Protein AF-X0YYS7-F1 (afdb_monomer_lite)

pLDDT: mean 82.41, std 19.0, range [42.38, 98.69]

Structure (mmCIF, N/CA/C/O backbone):
data_AF-X0YYS7-F1
#
_entry.id   AF-X0YYS7-F1
#
loop_
_atom_site.group_PDB
_atom_site.id
_atom_site.type_symbol
_atom_site.label_atom_id
_atom_site.label_alt_id
_atom_site.label_comp_id
_atom_site.label_asym_id
_atom_site.label_entity_id
_atom_site.label_seq_id
_atom_site.pdbx_PDB_ins_code
_atom_site.Cartn_x
_atom_site.Cartn_y
_atom_site.Cartn_z
_atom_site.occupancy
_atom_site.B_iso_or_equiv
_atom_site.auth_seq_id
_atom_site.auth_comp_id
_atom_site.auth_asym_id
_atom_site.auth_atom_id
_atom_site.pdbx_PDB_model_num
ATOM 1 N N . ILE A 1 1 ? 3.387 -58.945 31.511 1.00 60.41 1 ILE A N 1
ATOM 2 C CA . ILE A 1 1 ? 2.564 -58.003 30.700 1.00 60.41 1 ILE A CA 1
ATOM 3 C C . ILE A 1 1 ? 1.989 -56.873 31.563 1.00 60.41 1 ILE A C 1
ATOM 5 O O . ILE A 1 1 ? 2.167 -55.715 31.208 1.00 60.41 1 ILE A O 1
ATOM 9 N N . ILE A 1 2 ? 1.398 -57.181 32.724 1.00 65.75 2 ILE A N 1
ATOM 10 C CA . ILE A 1 2 ? 0.822 -56.192 33.662 1.00 65.75 2 ILE A CA 1
ATOM 11 C C . ILE A 1 2 ? 1.868 -55.192 34.200 1.00 65.75 2 ILE A C 1
ATOM 13 O O . ILE A 1 2 ? 1.642 -53.988 34.163 1.00 65.75 2 ILE A O 1
ATOM 17 N N . MET A 1 3 ? 3.063 -55.663 34.577 1.00 61.16 3 MET A N 1
ATOM 18 C CA . MET A 1 3 ? 4.117 -54.809 35.155 1.00 61.16 3 MET A CA 1
ATOM 19 C C . MET A 1 3 ? 4.687 -53.764 34.171 1.00 61.16 3 MET A C 1
ATOM 21 O O . MET A 1 3 ? 4.998 -52.646 34.566 1.00 61.16 3 MET A O 1
ATOM 25 N N . LYS A 1 4 ? 4.754 -54.086 32.866 1.00 50.91 4 LYS A N 1
ATOM 26 C CA . LYS A 1 4 ? 5.186 -53.142 31.814 1.00 50.91 4 LYS A CA 1
ATOM 27 C C . LYS A 1 4 ? 4.143 -52.046 31.549 1.00 50.91 4 LYS A C 1
ATOM 29 O O . LYS A 1 4 ? 4.524 -50.916 31.269 1.00 50.91 4 LYS A O 1
ATOM 34 N N . LYS A 1 5 ? 2.844 -52.358 31.672 1.00 61.97 5 LYS A N 1
ATOM 35 C CA . LYS A 1 5 ? 1.754 -51.373 31.528 1.00 61.97 5 LYS A CA 1
ATOM 36 C C . LYS A 1 5 ? 1.715 -50.382 32.697 1.00 61.97 5 LYS A C 1
ATOM 38 O O . LYS A 1 5 ? 1.475 -49.202 32.473 1.00 61.97 5 LYS A O 1
ATOM 43 N N . LEU A 1 6 ? 2.013 -50.843 33.915 1.00 69.50 6 LEU A N 1
ATOM 44 C CA . LEU A 1 6 ? 2.068 -49.989 35.106 1.00 69.50 6 LEU A CA 1
ATOM 45 C C . LEU A 1 6 ? 3.230 -48.981 35.045 1.00 69.50 6 LEU A C 1
ATOM 47 O O . LEU A 1 6 ? 3.043 -47.810 35.358 1.00 69.50 6 LEU A O 1
ATOM 51 N N . LEU A 1 7 ? 4.402 -49.409 34.561 1.00 65.12 7 LEU A N 1
ATOM 52 C CA . LEU A 1 7 ? 5.560 -48.526 34.381 1.00 65.12 7 LEU A CA 1
ATOM 53 C C . LEU A 1 7 ? 5.300 -47.433 33.327 1.00 65.12 7 LEU A C 1
ATOM 55 O O . LEU A 1 7 ? 5.680 -46.281 33.521 1.00 65.12 7 LEU A O 1
ATOM 59 N N . PHE A 1 8 ? 4.603 -47.777 32.238 1.00 72.62 8 PHE A N 1
ATOM 60 C CA . PHE A 1 8 ? 4.234 -46.825 31.184 1.00 72.62 8 PHE A CA 1
ATOM 61 C C . PHE A 1 8 ? 3.218 -45.781 31.667 1.00 72.62 8 PHE A C 1
ATOM 63 O O . PHE A 1 8 ? 3.308 -44.614 31.293 1.00 72.62 8 PHE A O 1
ATOM 70 N N . LEU A 1 9 ? 2.278 -46.184 32.530 1.00 67.62 9 LEU A N 1
ATOM 71 C CA . LEU A 1 9 ? 1.285 -45.282 33.113 1.00 67.62 9 LEU A CA 1
ATOM 72 C C . LEU A 1 9 ? 1.941 -44.243 34.034 1.00 67.62 9 LEU A C 1
ATOM 74 O O . LEU A 1 9 ? 1.624 -43.060 33.951 1.00 67.62 9 LEU A O 1
ATOM 78 N N . ILE A 1 10 ? 2.900 -44.666 34.861 1.00 67.75 10 ILE A N 1
ATOM 79 C CA . ILE A 1 10 ? 3.645 -43.757 35.743 1.00 67.75 10 ILE A CA 1
ATOM 80 C C . ILE A 1 10 ? 4.510 -42.798 34.910 1.00 67.75 10 ILE A C 1
ATOM 82 O O . ILE A 1 10 ? 4.521 -41.599 35.179 1.00 67.75 10 ILE A O 1
ATOM 86 N N . PHE A 1 11 ? 5.163 -43.286 33.849 1.00 66.75 11 PHE A N 1
ATOM 87 C CA . PHE A 1 11 ? 5.941 -42.441 32.937 1.00 66.75 11 PHE A CA 1
ATOM 88 C C . PHE A 1 11 ? 5.069 -41.391 32.224 1.00 66.75 11 PHE A C 1
ATOM 90 O O . PHE A 1 11 ? 5.449 -40.224 32.159 1.00 66.75 11 PHE A O 1
ATOM 97 N N . ALA A 1 12 ? 3.869 -41.764 31.766 1.00 64.00 12 ALA A N 1
ATOM 98 C CA . ALA A 1 12 ? 2.924 -40.836 31.141 1.00 64.00 12 ALA A CA 1
ATOM 99 C C . ALA A 1 12 ? 2.443 -39.736 32.105 1.00 64.00 12 ALA A C 1
ATOM 101 O O . ALA A 1 12 ? 2.288 -38.587 31.696 1.00 64.00 12 ALA A O 1
ATOM 102 N N . ILE A 1 13 ? 2.260 -40.057 33.390 1.00 66.62 13 ILE A N 1
ATOM 103 C CA . ILE A 1 13 ? 1.869 -39.081 34.419 1.00 66.62 13 ILE A CA 1
ATOM 104 C C . ILE A 1 13 ? 3.028 -38.123 34.737 1.00 66.62 13 ILE A C 1
ATOM 106 O O . ILE A 1 13 ? 2.807 -36.919 34.852 1.00 66.62 13 ILE A O 1
ATOM 110 N N . VAL A 1 14 ? 4.266 -38.622 34.821 1.00 63.47 14 VAL A N 1
ATOM 111 C CA . VAL A 1 14 ? 5.453 -37.792 35.104 1.00 63.47 14 VAL A CA 1
ATOM 112 C C . VAL A 1 14 ? 5.771 -36.852 33.933 1.00 63.47 14 VAL A C 1
ATOM 114 O O . VAL A 1 14 ? 6.024 -35.666 34.152 1.00 63.47 14 VAL A O 1
ATOM 117 N N . VAL A 1 15 ? 5.677 -37.337 32.689 1.00 63.78 15 VAL A N 1
ATOM 118 C CA . VAL A 1 15 ? 5.837 -36.505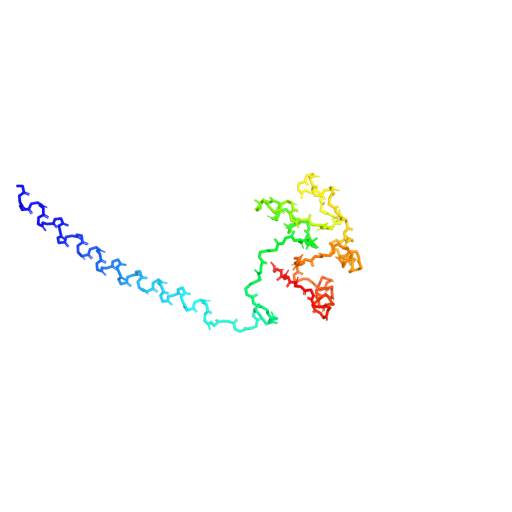 31.480 1.00 63.78 15 VAL A CA 1
ATOM 119 C C . VAL A 1 15 ? 4.663 -35.531 31.319 1.00 63.78 15 VAL A C 1
ATOM 121 O O . VAL A 1 15 ? 4.871 -34.375 30.956 1.00 63.78 15 VAL A O 1
ATOM 124 N N . GLY A 1 16 ? 3.442 -35.953 31.661 1.00 63.59 16 GLY A N 1
ATOM 125 C CA . GLY A 1 16 ? 2.250 -35.105 31.637 1.00 63.59 16 GLY A CA 1
ATOM 126 C C . GLY A 1 16 ? 2.294 -33.965 32.657 1.00 63.59 16 GLY A C 1
ATOM 127 O O . GLY A 1 16 ? 1.965 -32.835 32.314 1.00 63.59 16 GLY A O 1
ATOM 128 N N . ALA A 1 17 ? 2.755 -34.218 33.885 1.00 61.31 17 ALA A N 1
ATOM 129 C CA . ALA A 1 17 ? 2.835 -33.204 34.938 1.00 61.31 17 ALA A CA 1
ATOM 130 C C . ALA A 1 17 ? 3.950 -32.173 34.682 1.00 61.31 17 ALA A C 1
ATOM 132 O O . ALA A 1 17 ? 3.719 -30.970 34.816 1.00 61.31 17 ALA A O 1
ATOM 133 N N . ALA A 1 18 ? 5.135 -32.617 34.244 1.00 57.91 18 ALA A N 1
ATOM 134 C CA . ALA A 1 18 ? 6.219 -31.713 33.850 1.00 57.91 18 ALA A CA 1
ATOM 135 C C . ALA A 1 18 ? 5.862 -30.921 32.578 1.00 57.91 18 ALA A C 1
ATOM 137 O O . ALA A 1 18 ? 6.090 -29.711 32.512 1.00 57.91 18 ALA A O 1
ATOM 138 N N . GLY A 1 19 ? 5.223 -31.581 31.606 1.00 59.72 19 GLY A N 1
ATOM 139 C CA . GLY A 1 19 ? 4.696 -30.951 30.398 1.00 59.72 19 GLY A CA 1
ATOM 140 C C . GLY A 1 19 ? 3.611 -29.918 30.698 1.00 59.72 19 GLY A C 1
ATOM 141 O O . GLY A 1 19 ? 3.619 -28.851 30.098 1.00 59.72 19 GLY A O 1
ATOM 142 N N . PHE A 1 20 ? 2.734 -30.171 31.674 1.00 65.56 20 PHE A N 1
ATOM 143 C CA . PHE A 1 20 ? 1.677 -29.240 32.076 1.00 65.56 20 PHE A CA 1
ATOM 144 C C . PHE A 1 20 ? 2.220 -27.994 32.787 1.00 65.56 20 PHE A C 1
ATOM 146 O O . PHE A 1 20 ? 1.718 -26.899 32.553 1.00 65.56 20 PHE A O 1
ATOM 153 N N . ILE A 1 21 ? 3.267 -28.124 33.610 1.00 65.31 21 ILE A N 1
ATOM 154 C CA . ILE A 1 21 ? 3.917 -26.974 34.265 1.00 65.31 21 ILE A CA 1
ATOM 155 C C . ILE A 1 21 ? 4.663 -26.110 33.240 1.00 65.31 21 ILE A C 1
ATOM 157 O O . ILE A 1 21 ? 4.581 -24.882 33.285 1.00 65.31 21 ILE A O 1
ATOM 161 N N . VAL A 1 22 ? 5.359 -26.729 32.284 1.00 67.25 22 VAL A N 1
ATOM 162 C CA . VAL A 1 22 ? 6.008 -25.999 31.184 1.00 67.25 22 VAL A CA 1
ATOM 163 C C . VAL A 1 22 ? 4.953 -25.346 30.287 1.00 67.25 22 VAL A C 1
ATOM 165 O O . VAL A 1 22 ? 5.062 -24.161 29.984 1.00 67.25 22 VAL A O 1
ATOM 168 N N . PHE A 1 23 ? 3.886 -26.065 29.938 1.00 66.00 23 PHE A N 1
ATOM 169 C CA . PHE A 1 23 ? 2.774 -25.553 29.136 1.00 66.00 23 PHE A CA 1
ATOM 170 C C . PHE A 1 23 ? 2.021 -24.410 29.830 1.00 66.00 23 PHE A C 1
ATOM 172 O O . PHE A 1 23 ? 1.686 -23.419 29.182 1.00 66.00 23 PHE A O 1
ATOM 179 N N . SER A 1 24 ? 1.807 -24.484 31.149 1.00 59.56 24 SER A N 1
ATOM 180 C CA . SER A 1 24 ? 1.180 -23.395 31.909 1.00 59.56 24 SER A CA 1
ATOM 181 C C . SER A 1 24 ? 2.076 -22.158 31.955 1.00 59.56 24 SER A C 1
ATOM 183 O O . SER A 1 24 ? 1.581 -21.037 31.834 1.00 59.56 24 SER A O 1
ATOM 185 N N . ARG A 1 25 ? 3.401 -22.344 32.024 1.00 62.09 25 ARG A N 1
ATOM 186 C CA . ARG A 1 25 ? 4.371 -21.246 31.958 1.00 62.09 25 ARG A CA 1
ATOM 187 C C . ARG A 1 25 ? 4.442 -20.631 30.562 1.00 62.09 25 ARG A C 1
ATOM 189 O O . ARG A 1 25 ? 4.470 -19.411 30.464 1.00 62.09 25 ARG A O 1
ATOM 196 N N . TYR A 1 26 ? 4.353 -21.435 29.502 1.00 55.47 26 TYR A N 1
ATOM 197 C CA . TYR A 1 26 ? 4.202 -20.947 28.126 1.00 55.47 26 TYR A CA 1
ATOM 198 C C . TYR A 1 26 ? 2.901 -20.161 27.930 1.00 55.47 26 TYR A C 1
ATOM 200 O O . TYR A 1 26 ? 2.935 -19.074 27.366 1.00 55.47 26 TYR A O 1
ATOM 208 N N . LYS A 1 27 ? 1.766 -20.648 28.445 1.00 63.31 27 LYS A N 1
ATOM 209 C CA . LYS A 1 27 ? 0.478 -19.940 28.358 1.00 63.31 27 LYS A CA 1
ATOM 210 C C . LYS A 1 27 ? 0.496 -18.612 29.120 1.00 63.31 27 LYS A C 1
ATOM 212 O O . LYS A 1 27 ? -0.032 -17.620 28.632 1.00 63.31 27 LYS A O 1
ATOM 217 N N . ASN A 1 28 ? 1.153 -18.574 30.278 1.00 59.78 28 ASN A N 1
ATOM 218 C CA . ASN A 1 28 ? 1.349 -17.340 31.035 1.00 59.78 28 ASN A CA 1
ATOM 219 C C . ASN A 1 28 ? 2.321 -16.375 30.337 1.00 59.78 28 ASN A C 1
ATOM 221 O O . ASN A 1 28 ? 2.108 -15.169 30.408 1.00 59.78 28 ASN A O 1
ATOM 225 N N . LEU A 1 29 ? 3.339 -16.876 29.623 1.00 57.06 29 LEU A N 1
ATOM 226 C CA . LEU A 1 29 ? 4.192 -16.044 28.767 1.00 57.06 29 LEU A CA 1
ATOM 227 C C . LEU A 1 29 ? 3.417 -15.472 27.572 1.00 57.06 29 LEU A C 1
ATOM 229 O O . LEU A 1 29 ? 3.557 -14.290 27.296 1.00 57.06 29 LEU A O 1
ATOM 233 N N . LEU A 1 30 ? 2.569 -16.261 26.906 1.00 57.62 30 LEU A N 1
ATOM 234 C CA . LEU A 1 30 ? 1.728 -15.774 25.803 1.00 57.62 30 LEU A CA 1
ATOM 235 C C . LEU A 1 30 ? 0.743 -14.696 26.281 1.00 57.62 30 LEU A C 1
ATOM 237 O O . LEU A 1 30 ? 0.681 -13.626 25.691 1.00 57.62 30 LEU A O 1
ATOM 241 N N . ASN A 1 31 ? 0.087 -14.908 27.425 1.00 52.22 31 ASN A N 1
ATOM 242 C CA . ASN A 1 31 ? -0.798 -13.901 28.019 1.00 52.22 31 ASN A CA 1
ATOM 243 C C . ASN A 1 31 ? -0.046 -12.644 28.512 1.00 52.22 31 ASN A C 1
ATOM 245 O O . ASN A 1 31 ? -0.640 -11.575 28.618 1.00 52.22 31 ASN A O 1
ATOM 249 N N . SER A 1 32 ? 1.249 -12.756 28.830 1.00 47.94 32 SER A N 1
ATOM 250 C CA . SER A 1 32 ? 2.097 -11.624 29.233 1.00 47.94 32 SER A CA 1
ATOM 251 C C . SER A 1 32 ? 2.641 -10.830 28.040 1.00 47.94 32 SER A C 1
ATOM 253 O O . SER A 1 32 ? 3.019 -9.674 28.222 1.00 47.94 32 SER A O 1
ATOM 255 N N . LEU A 1 33 ? 2.680 -11.417 26.840 1.00 50.94 33 LEU A N 1
ATOM 256 C CA . LEU A 1 33 ? 3.058 -10.732 25.597 1.00 50.94 33 LEU A CA 1
ATOM 257 C C . LEU A 1 33 ? 1.888 -9.946 24.978 1.00 50.94 33 LEU A C 1
ATOM 259 O O . LEU A 1 33 ? 2.131 -9.019 24.211 1.00 50.94 33 LEU A O 1
ATOM 263 N N . ASP A 1 34 ? 0.651 -10.235 25.390 1.00 55.22 34 ASP A N 1
ATOM 264 C CA . ASP A 1 34 ? -0.548 -9.448 25.060 1.00 55.22 34 ASP A CA 1
ATOM 265 C C . ASP A 1 34 ? -0.768 -8.252 26.018 1.00 55.22 34 ASP A C 1
ATOM 267 O O . ASP A 1 34 ? -1.651 -7.423 25.797 1.00 55.22 34 ASP A O 1
ATOM 271 N N . GLY A 1 35 ? 0.015 -8.156 27.103 1.00 48.50 35 GLY A N 1
ATOM 272 C CA . GLY A 1 35 ? -0.320 -7.324 28.266 1.00 48.50 35 GLY A CA 1
ATOM 273 C C . GLY A 1 35 ? 0.426 -5.999 28.439 1.00 48.50 35 GLY A C 1
ATOM 274 O O . GLY A 1 35 ? -0.093 -5.127 29.129 1.00 48.50 35 GLY A O 1
ATOM 275 N N . THR A 1 36 ? 1.608 -5.792 27.852 1.00 51.00 36 THR A N 1
ATOM 276 C CA . THR A 1 36 ? 2.383 -4.556 28.079 1.00 51.00 36 THR A CA 1
ATOM 277 C C . THR A 1 36 ? 3.396 -4.298 26.971 1.00 51.00 36 THR A C 1
ATOM 279 O O . THR A 1 36 ? 4.518 -4.791 27.026 1.00 51.00 36 THR A O 1
ATOM 282 N N . ASN A 1 37 ? 2.993 -3.484 25.997 1.00 42.38 37 ASN A N 1
ATOM 283 C CA . ASN A 1 37 ? 3.808 -2.425 25.401 1.00 42.38 37 ASN A CA 1
ATOM 284 C C . ASN A 1 37 ? 2.837 -1.374 24.846 1.00 42.38 37 ASN A C 1
ATOM 286 O O . ASN A 1 37 ? 2.361 -1.461 23.712 1.00 42.38 37 ASN A O 1
ATOM 290 N N . GLY A 1 38 ? 2.493 -0.418 25.714 1.00 45.53 38 GLY A N 1
ATOM 291 C CA . GLY A 1 38 ? 1.833 0.823 25.324 1.00 45.53 38 GLY A CA 1
ATOM 292 C C . GLY A 1 38 ? 2.630 1.519 24.218 1.00 45.53 38 GLY A C 1
ATOM 293 O O . GLY A 1 38 ? 3.850 1.400 24.164 1.00 45.53 38 GLY A O 1
ATOM 294 N N . ASP A 1 39 ? 1.903 2.192 23.330 1.00 44.19 39 ASP A N 1
ATOM 295 C CA . ASP A 1 39 ? 2.356 2.973 22.164 1.00 44.19 39 ASP A CA 1
ATOM 296 C C . ASP A 1 39 ? 2.497 2.243 20.814 1.00 44.19 39 ASP A C 1
ATOM 298 O O . ASP A 1 39 ? 2.657 2.908 19.794 1.00 44.19 39 ASP A O 1
ATOM 302 N N . PHE A 1 40 ? 2.300 0.920 20.732 1.00 51.31 40 PHE A N 1
ATOM 303 C CA . PHE A 1 40 ? 2.318 0.206 19.434 1.00 51.31 40 PHE A CA 1
ATOM 304 C C . PHE A 1 40 ? 0.947 0.051 18.742 1.00 51.31 40 PHE A C 1
ATOM 306 O O . PHE A 1 40 ? 0.897 -0.148 17.531 1.00 51.31 40 PHE A O 1
ATOM 313 N N . PHE A 1 41 ? -0.166 0.187 19.475 1.00 49.47 41 PHE A N 1
ATOM 314 C CA . PHE A 1 41 ? -1.540 0.035 18.952 1.00 49.47 41 PHE A CA 1
ATOM 315 C C . PHE A 1 41 ? -2.445 1.252 19.198 1.00 49.47 41 PHE A C 1
ATOM 317 O O . PHE A 1 41 ? -3.668 1.153 19.097 1.00 49.47 41 PHE A O 1
ATOM 324 N N . ALA A 1 42 ? -1.882 2.420 19.512 1.00 42.50 42 ALA A N 1
ATOM 325 C CA . ALA A 1 42 ? -2.673 3.620 19.774 1.00 42.50 42 ALA A CA 1
ATOM 326 C C . ALA A 1 42 ? -3.182 4.288 18.476 1.00 42.50 42 ALA A C 1
ATOM 328 O O . ALA A 1 42 ? -2.796 5.398 18.126 1.00 42.50 42 ALA A O 1
ATOM 329 N N . SER A 1 43 ? -4.098 3.613 17.782 1.00 44.19 43 SER A N 1
ATOM 330 C CA . SER A 1 43 ? -5.232 4.252 17.113 1.00 44.19 43 SER A CA 1
ATOM 331 C C . SER A 1 43 ? -6.418 3.292 17.208 1.00 44.19 43 SER A C 1
ATOM 333 O O . SER A 1 43 ? -6.434 2.205 16.631 1.00 44.19 43 SER A O 1
ATOM 335 N N . SER A 1 44 ? -7.367 3.662 18.059 1.00 55.81 44 SER A N 1
ATOM 336 C CA . SER A 1 44 ? -8.488 2.862 18.534 1.00 55.81 44 SER A CA 1
ATOM 337 C C . SER A 1 44 ? -9.469 2.472 17.423 1.00 55.81 44 SER A C 1
ATOM 339 O O . SER A 1 44 ? -10.244 3.289 16.930 1.00 55.81 44 SER A O 1
ATOM 341 N N . LYS A 1 45 ? -9.530 1.180 17.090 1.00 42.44 45 LYS A N 1
ATOM 342 C CA . LYS A 1 45 ? -10.723 0.558 16.496 1.00 42.44 45 LYS A CA 1
ATOM 343 C C . LYS A 1 45 ? -10.674 -0.953 16.739 1.00 42.44 45 LYS A C 1
ATOM 345 O O . LYS A 1 45 ? -9.584 -1.508 16.785 1.00 42.44 45 LYS A O 1
ATOM 350 N N . ALA A 1 46 ? -11.842 -1.570 16.949 1.00 45.38 46 ALA A N 1
ATOM 351 C CA . ALA A 1 46 ? -12.084 -3.014 17.134 1.00 45.38 46 ALA A CA 1
ATOM 352 C C . ALA A 1 46 ? -11.152 -3.914 16.289 1.00 45.38 46 ALA A C 1
ATOM 354 O O . ALA A 1 46 ? -10.718 -3.432 15.241 1.00 45.38 46 ALA A O 1
ATOM 355 N N . PRO A 1 47 ? -10.875 -5.188 16.683 1.00 48.78 47 PRO A N 1
ATOM 356 C CA . PRO A 1 47 ? -10.004 -6.086 15.916 1.00 48.78 47 PRO A CA 1
ATOM 357 C C . PRO A 1 47 ? -10.415 -5.991 14.451 1.00 48.78 47 PRO A C 1
ATOM 359 O O . PRO A 1 47 ? -11.573 -6.272 14.134 1.00 48.78 47 PRO A O 1
ATOM 362 N N . PRO A 1 48 ? -9.556 -5.425 13.592 1.00 57.66 48 PRO A N 1
ATOM 363 C CA . PRO A 1 48 ? -10.041 -4.930 12.329 1.00 57.66 48 PRO A CA 1
ATOM 364 C C . PRO A 1 48 ? -10.487 -6.138 11.527 1.00 57.66 48 PRO A C 1
ATOM 366 O O . PRO A 1 48 ? -9.770 -7.139 11.472 1.00 57.66 48 PRO A O 1
ATOM 369 N N . ASN A 1 49 ? -11.667 -6.030 10.914 1.00 75.12 49 ASN A N 1
ATOM 370 C CA . ASN A 1 49 ? -12.052 -6.937 9.846 1.00 75.12 49 ASN A CA 1
ATOM 371 C C . ASN A 1 49 ? -10.836 -7.122 8.935 1.00 75.12 49 ASN A C 1
ATOM 373 O O . ASN A 1 49 ? -10.110 -6.158 8.657 1.00 75.12 49 ASN A O 1
ATOM 377 N N . GLU A 1 50 ? -10.580 -8.369 8.555 1.00 88.06 50 GLU A N 1
ATOM 378 C CA . GLU A 1 50 ? -9.458 -8.722 7.699 1.00 88.06 50 GLU A CA 1
ATOM 379 C C . GLU A 1 50 ? -9.389 -7.734 6.517 1.00 88.06 50 GLU A C 1
ATOM 381 O O . GLU A 1 50 ? -10.422 -7.537 5.868 1.00 88.06 50 GLU A O 1
ATOM 386 N N . PRO A 1 51 ? -8.235 -7.090 6.245 1.00 93.06 51 PRO A N 1
ATOM 387 C CA . PRO A 1 51 ? -8.128 -6.128 5.154 1.00 93.06 51 PRO A CA 1
ATOM 388 C C . PRO A 1 51 ? -8.570 -6.763 3.837 1.00 93.06 51 PRO A C 1
ATOM 390 O O . PRO A 1 51 ? -8.175 -7.892 3.525 1.00 93.06 51 PRO A O 1
ATOM 393 N N . GLN A 1 52 ? -9.387 -6.048 3.077 1.00 96.12 52 GLN A N 1
ATOM 394 C CA . GLN A 1 52 ? -9.873 -6.466 1.763 1.00 96.12 52 GLN A CA 1
ATOM 395 C C . GLN A 1 52 ? -9.315 -5.575 0.653 1.00 96.12 52 GLN A C 1
ATOM 397 O O . GLN A 1 52 ? -9.376 -5.951 -0.518 1.00 96.12 52 GLN A O 1
ATOM 402 N N . ARG A 1 53 ? -8.770 -4.399 0.995 1.00 97.69 53 ARG A N 1
ATOM 403 C CA . ARG A 1 53 ? -8.311 -3.412 0.021 1.00 97.69 53 ARG A CA 1
ATOM 404 C C . ARG A 1 53 ? -7.062 -2.674 0.502 1.00 97.69 53 ARG A C 1
ATOM 406 O O . ARG A 1 53 ? -7.121 -1.609 1.110 1.00 97.69 53 ARG A O 1
ATOM 413 N N . ILE A 1 54 ? -5.915 -3.251 0.175 1.00 98.44 54 ILE A N 1
ATOM 414 C CA . ILE A 1 54 ? -4.595 -2.853 0.651 1.00 98.44 54 ILE A CA 1
ATOM 415 C C . ILE A 1 54 ? -3.897 -1.967 -0.382 1.00 98.44 54 ILE A C 1
ATOM 417 O O . ILE A 1 54 ? -3.848 -2.297 -1.569 1.00 98.44 54 ILE A O 1
ATOM 421 N N . VAL A 1 55 ? -3.300 -0.867 0.069 1.00 98.56 55 VAL A N 1
ATOM 422 C CA . VAL A 1 55 ? -2.329 -0.092 -0.716 1.00 98.56 55 VAL A CA 1
ATOM 423 C C . VAL A 1 55 ? -0.936 -0.260 -0.112 1.00 98.56 55 VAL A C 1
ATOM 425 O O . VAL A 1 55 ? -0.750 -0.042 1.084 1.00 98.56 55 VAL A O 1
ATOM 428 N N . SER A 1 56 ? 0.037 -0.642 -0.940 1.00 98.25 56 SER A N 1
ATOM 429 C CA . SER A 1 56 ? 1.447 -0.790 -0.560 1.00 98.25 56 SER A CA 1
ATOM 430 C C . SER A 1 56 ? 2.263 0.410 -1.032 1.00 98.25 56 SER A C 1
ATOM 432 O O . SER A 1 56 ? 2.264 0.727 -2.224 1.00 98.25 56 SER A O 1
ATOM 434 N N . LEU A 1 57 ? 2.979 1.064 -0.116 1.00 97.94 57 LEU A N 1
ATOM 435 C CA . LEU A 1 57 ? 3.834 2.213 -0.435 1.00 97.94 57 LEU A CA 1
ATOM 436 C C . LEU A 1 57 ? 5.318 1.851 -0.612 1.00 97.94 57 LEU A C 1
ATOM 438 O O . LEU A 1 57 ? 6.153 2.750 -0.666 1.00 97.94 57 LEU A O 1
ATOM 442 N N . ALA A 1 58 ? 5.682 0.569 -0.724 1.00 97.44 58 ALA A N 1
ATOM 443 C CA . ALA A 1 58 ? 7.068 0.184 -1.000 1.00 97.44 58 ALA A CA 1
ATOM 444 C C . ALA A 1 58 ? 7.197 -1.120 -1.809 1.00 97.44 58 ALA A C 1
ATOM 446 O O . ALA A 1 58 ? 6.381 -2.021 -1.613 1.00 97.44 58 ALA A O 1
ATOM 447 N N . PRO A 1 59 ? 8.229 -1.260 -2.670 1.00 97.62 59 PRO A N 1
ATOM 448 C CA . PRO A 1 59 ? 8.445 -2.476 -3.464 1.00 97.62 59 PRO A CA 1
ATOM 449 C C . PRO A 1 59 ? 8.559 -3.747 -2.617 1.00 97.62 59 PRO A C 1
ATOM 451 O O . PRO A 1 59 ? 7.802 -4.689 -2.823 1.00 97.62 59 PRO A O 1
ATOM 454 N N . ASN A 1 60 ? 9.401 -3.736 -1.580 1.00 97.31 60 ASN A N 1
ATOM 455 C CA . ASN A 1 60 ? 9.573 -4.881 -0.681 1.00 97.31 60 ASN A CA 1
ATOM 456 C C . ASN A 1 60 ? 8.267 -5.283 0.032 1.00 97.31 60 ASN A C 1
ATOM 458 O O . ASN A 1 60 ? 7.983 -6.466 0.194 1.00 97.31 60 ASN A O 1
ATOM 462 N N . LEU A 1 61 ? 7.447 -4.310 0.439 1.00 97.88 61 LEU A N 1
ATOM 463 C CA . LEU A 1 61 ? 6.139 -4.567 1.041 1.00 97.88 61 LEU A CA 1
ATOM 464 C C . LEU A 1 61 ? 5.169 -5.173 0.031 1.00 97.88 61 LEU A C 1
ATOM 466 O O . LEU A 1 61 ? 4.429 -6.092 0.374 1.00 97.88 61 LEU A O 1
ATOM 470 N N . THR A 1 62 ? 5.197 -4.690 -1.211 1.00 98.38 62 THR A N 1
ATOM 471 C CA . THR A 1 62 ? 4.414 -5.267 -2.304 1.00 98.38 62 THR A CA 1
ATOM 472 C C . THR A 1 62 ? 4.779 -6.738 -2.482 1.00 98.38 62 THR A C 1
ATOM 474 O O . THR A 1 62 ? 3.891 -7.585 -2.431 1.00 98.38 62 THR A O 1
ATOM 477 N N . GLU A 1 63 ? 6.066 -7.062 -2.591 1.00 98.38 63 GLU A N 1
ATOM 478 C CA . GLU A 1 63 ? 6.539 -8.445 -2.726 1.00 98.38 63 GLU A CA 1
ATOM 479 C C . GLU A 1 63 ? 6.098 -9.341 -1.565 1.00 98.38 63 GLU A C 1
ATOM 481 O O . GLU A 1 63 ? 5.626 -10.453 -1.796 1.00 98.38 63 GLU A O 1
ATOM 486 N N . ILE A 1 64 ? 6.182 -8.849 -0.325 1.00 98.19 64 ILE A N 1
ATOM 487 C CA . ILE A 1 64 ? 5.711 -9.580 0.859 1.00 98.19 64 ILE A CA 1
ATOM 488 C C . ILE A 1 64 ? 4.205 -9.851 0.771 1.00 98.19 64 ILE A C 1
ATOM 490 O O . ILE A 1 64 ? 3.774 -10.973 1.024 1.00 98.19 64 ILE A O 1
ATOM 494 N N . LEU A 1 65 ? 3.390 -8.863 0.391 1.00 98.00 65 LEU A N 1
ATOM 495 C CA . LEU A 1 65 ? 1.938 -9.046 0.259 1.00 98.00 65 LEU A CA 1
ATOM 496 C C . LEU A 1 65 ? 1.588 -10.085 -0.815 1.00 98.00 65 LEU A C 1
ATOM 498 O O . LEU A 1 65 ? 0.702 -10.911 -0.599 1.00 98.00 65 LEU A O 1
ATOM 502 N N . PHE A 1 66 ? 2.308 -10.077 -1.937 1.00 98.25 66 PHE A N 1
ATOM 503 C CA . PHE A 1 66 ? 2.196 -11.106 -2.971 1.00 98.25 66 PHE A CA 1
ATOM 504 C C . PHE A 1 66 ? 2.620 -12.488 -2.448 1.00 98.25 66 PHE A C 1
ATOM 506 O O . PHE A 1 66 ? 1.905 -13.467 -2.635 1.00 98.25 66 PHE A O 1
ATOM 513 N N . ALA A 1 67 ? 3.739 -12.581 -1.726 1.00 97.88 67 ALA A N 1
ATOM 514 C CA . ALA A 1 67 ? 4.211 -13.839 -1.142 1.00 97.88 67 ALA A CA 1
ATOM 515 C C . ALA A 1 67 ? 3.237 -14.424 -0.101 1.00 97.88 67 ALA A C 1
ATOM 517 O O . ALA A 1 67 ? 3.193 -15.638 0.093 1.00 97.88 67 ALA A O 1
ATOM 518 N N . LEU A 1 68 ? 2.438 -13.573 0.548 1.00 97.19 68 LEU A N 1
ATOM 519 C CA . LEU A 1 68 ? 1.375 -13.971 1.473 1.00 97.19 68 LEU A CA 1
ATOM 520 C C . LEU A 1 68 ? 0.070 -14.395 0.773 1.00 97.19 68 LEU A C 1
ATOM 522 O O . LEU A 1 68 ? -0.887 -14.747 1.460 1.00 97.19 68 LEU A O 1
ATOM 526 N N . GLY A 1 69 ? 0.005 -14.360 -0.563 1.00 97.12 69 GLY A N 1
ATOM 527 C CA . GLY A 1 69 ? -1.199 -14.706 -1.324 1.00 97.12 69 GLY A CA 1
ATOM 528 C C . GLY A 1 69 ? -2.314 -13.662 -1.211 1.00 97.12 69 GLY A C 1
ATOM 529 O O . GLY A 1 69 ? -3.495 -13.998 -1.301 1.00 97.12 69 GLY A O 1
ATOM 530 N N . LEU A 1 70 ? -1.964 -12.399 -0.945 1.00 97.69 70 LEU A N 1
ATOM 531 C CA . LEU A 1 70 ? -2.921 -11.294 -0.799 1.00 97.69 70 LEU A CA 1
ATOM 532 C C . LEU A 1 70 ? -3.123 -10.520 -2.107 1.00 97.69 70 LEU A C 1
ATOM 534 O O . LEU A 1 70 ? -3.630 -9.397 -2.087 1.00 97.69 70 LEU A O 1
ATOM 538 N N . ASP A 1 71 ? -2.740 -11.103 -3.240 1.00 97.19 71 ASP A N 1
ATOM 539 C CA . ASP A 1 71 ? -2.744 -10.507 -4.575 1.00 97.19 71 ASP A CA 1
ATOM 540 C C . ASP A 1 71 ? -4.051 -9.767 -4.872 1.00 97.19 71 ASP A C 1
ATOM 542 O O . ASP A 1 71 ? -4.037 -8.598 -5.262 1.00 97.19 71 ASP A O 1
ATOM 546 N N . ASP A 1 72 ? -5.186 -10.426 -4.646 1.00 97.62 72 ASP A N 1
ATOM 547 C CA . ASP A 1 72 ? -6.526 -9.916 -4.956 1.00 97.62 72 ASP A CA 1
ATOM 548 C C . ASP A 1 72 ? -6.944 -8.744 -4.065 1.00 97.62 72 ASP A C 1
ATOM 550 O O . ASP A 1 72 ? -7.781 -7.925 -4.448 1.00 97.62 72 ASP A O 1
ATOM 554 N N . LYS A 1 73 ? -6.311 -8.616 -2.898 1.00 98.06 73 LYS A N 1
ATOM 555 C CA . LYS A 1 73 ? -6.564 -7.545 -1.932 1.00 98.06 73 LYS A CA 1
ATOM 556 C C . LYS A 1 73 ? -5.708 -6.316 -2.205 1.00 98.06 73 LYS A C 1
ATOM 558 O O . LYS A 1 73 ? -6.028 -5.239 -1.713 1.00 98.06 73 LYS A O 1
ATOM 563 N N . ILE A 1 74 ? -4.643 -6.427 -3.001 1.00 98.44 74 ILE A N 1
ATOM 564 C CA . ILE A 1 74 ? -3.798 -5.284 -3.367 1.00 98.44 74 ILE A CA 1
ATOM 565 C C . ILE A 1 74 ? -4.535 -4.416 -4.395 1.00 98.44 74 ILE A C 1
ATOM 567 O O . ILE A 1 74 ? -4.730 -4.816 -5.549 1.00 98.44 74 ILE A O 1
ATOM 571 N N . ALA A 1 75 ? -4.907 -3.207 -3.980 1.00 98.25 75 ALA A N 1
ATOM 572 C CA . ALA A 1 75 ? -5.586 -2.201 -4.795 1.00 98.25 75 ALA A CA 1
ATOM 573 C C . ALA A 1 75 ? -4.631 -1.185 -5.429 1.00 98.25 75 ALA A C 1
ATOM 575 O O . ALA A 1 75 ? -4.951 -0.626 -6.483 1.00 98.25 75 ALA A O 1
ATOM 576 N N . GLY A 1 76 ? -3.470 -0.958 -4.813 1.00 98.38 76 GLY A N 1
ATOM 577 C CA . GLY A 1 76 ? -2.467 -0.033 -5.324 1.00 98.38 76 GLY A CA 1
ATOM 578 C C . GLY A 1 76 ? -1.064 -0.319 -4.804 1.00 98.38 76 GLY A C 1
ATOM 579 O O . GLY A 1 76 ? -0.891 -0.853 -3.708 1.00 98.38 76 GLY A O 1
ATOM 580 N N . VAL A 1 77 ? -0.075 0.026 -5.620 1.00 98.69 77 VAL A N 1
ATOM 581 C CA . VAL A 1 77 ? 1.359 -0.162 -5.362 1.00 98.69 77 VAL A CA 1
ATOM 582 C C . VAL A 1 77 ? 2.134 1.055 -5.864 1.00 98.69 77 VAL A C 1
ATOM 584 O O . VAL A 1 77 ? 1.628 1.824 -6.686 1.00 98.69 77 VAL A O 1
ATOM 587 N N . THR A 1 78 ? 3.376 1.234 -5.429 1.00 98.19 78 THR A N 1
ATOM 588 C CA . THR A 1 78 ? 4.227 2.294 -5.989 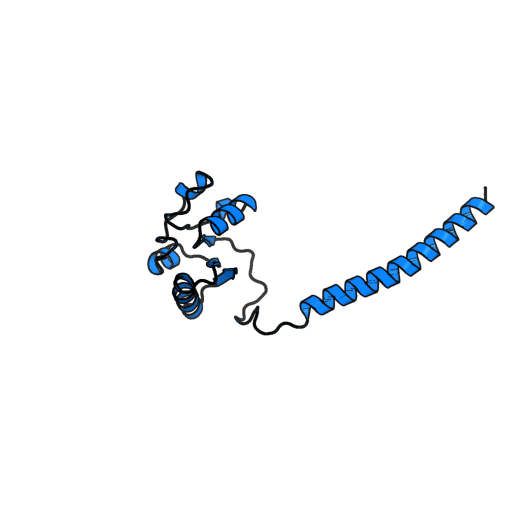1.00 98.19 78 THR A CA 1
ATOM 589 C C . THR A 1 78 ? 4.600 2.020 -7.448 1.00 98.19 78 THR A C 1
ATOM 591 O O . THR A 1 78 ? 4.554 0.884 -7.937 1.00 98.19 78 THR A O 1
ATOM 594 N N . LEU A 1 79 ? 4.996 3.073 -8.159 1.00 97.81 79 LEU A N 1
ATOM 595 C CA . LEU A 1 79 ? 5.553 2.993 -9.511 1.00 97.81 79 LEU A CA 1
ATOM 596 C C . LEU A 1 79 ? 6.763 2.057 -9.572 1.00 97.81 79 LEU A C 1
ATOM 598 O O . LEU A 1 79 ? 6.871 1.275 -10.508 1.00 97.81 79 LEU A O 1
ATOM 602 N N . ASP A 1 80 ? 7.587 2.075 -8.527 1.00 97.56 80 ASP A N 1
ATOM 603 C CA . ASP A 1 80 ? 8.801 1.265 -8.390 1.00 97.56 80 ASP A CA 1
ATOM 604 C C . ASP A 1 80 ? 8.522 -0.213 -8.050 1.00 97.56 80 ASP A C 1
ATOM 606 O O . ASP A 1 80 ? 9.447 -1.011 -7.983 1.00 97.56 80 ASP A O 1
ATOM 610 N N . SER A 1 81 ? 7.263 -0.593 -7.792 1.00 97.12 81 SER A N 1
ATOM 611 C CA . SER A 1 81 ? 6.885 -1.990 -7.542 1.00 97.12 81 SER A CA 1
ATOM 612 C C . SER A 1 81 ? 6.648 -2.722 -8.870 1.00 97.12 81 SER A C 1
ATOM 614 O O . SER A 1 81 ? 5.561 -2.618 -9.461 1.00 97.12 81 SER A O 1
ATOM 616 N N . ASP A 1 82 ? 7.653 -3.456 -9.339 1.00 96.12 82 ASP A N 1
ATOM 617 C CA . ASP A 1 82 ? 7.660 -4.174 -10.622 1.00 96.12 82 ASP A CA 1
ATOM 618 C C . ASP A 1 82 ? 7.660 -5.711 -10.493 1.00 96.12 82 ASP A C 1
ATOM 620 O O . ASP A 1 82 ? 7.371 -6.397 -11.483 1.00 96.12 82 ASP A O 1
ATOM 624 N N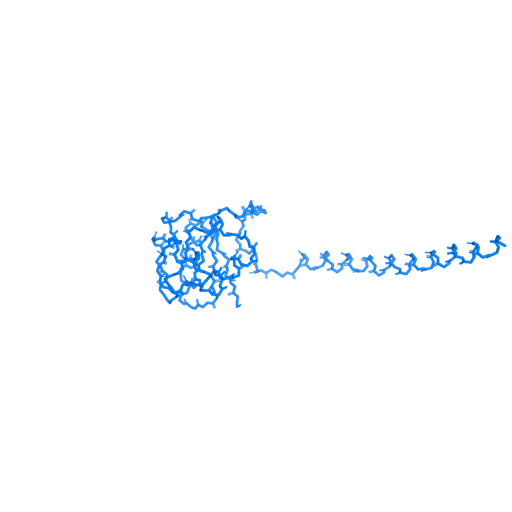 . TYR A 1 83 ? 7.893 -6.235 -9.283 1.00 96.56 83 TYR A N 1
ATOM 625 C CA . TYR A 1 83 ? 7.877 -7.658 -8.950 1.00 96.56 83 TYR A CA 1
ATOM 626 C C . TYR A 1 83 ? 6.803 -8.012 -7.892 1.00 96.56 83 TYR A C 1
ATOM 628 O O . TYR A 1 83 ? 6.567 -7.235 -6.964 1.00 96.56 83 TYR A O 1
ATOM 636 N N . PRO A 1 84 ? 6.135 -9.181 -8.010 1.00 97.62 84 PRO A N 1
ATOM 637 C CA . PRO A 1 84 ? 6.083 -10.038 -9.201 1.00 97.62 84 PRO A CA 1
ATOM 638 C C . PRO A 1 84 ? 5.459 -9.292 -10.395 1.00 97.62 84 PRO A C 1
ATOM 640 O O . PRO A 1 84 ? 4.834 -8.252 -10.195 1.00 97.62 84 PRO A O 1
ATOM 643 N N . PRO A 1 85 ? 5.536 -9.807 -11.639 1.00 97.50 85 PRO A N 1
ATOM 644 C CA . PRO A 1 85 ? 4.987 -9.116 -12.816 1.00 97.50 85 PRO A CA 1
ATOM 645 C C . PRO A 1 85 ? 3.507 -8.706 -12.685 1.00 97.50 85 PRO A C 1
ATOM 647 O O . PRO A 1 85 ? 3.053 -7.751 -13.312 1.00 97.50 85 PRO A O 1
ATOM 650 N N . ALA A 1 86 ? 2.739 -9.398 -11.837 1.00 97.19 86 ALA A N 1
ATOM 651 C CA . ALA A 1 86 ? 1.366 -9.034 -11.498 1.00 97.19 86 ALA A CA 1
ATOM 652 C C . ALA A 1 86 ? 1.239 -7.663 -10.794 1.00 97.19 86 ALA A C 1
ATOM 654 O O . ALA A 1 86 ? 0.222 -6.989 -10.974 1.00 97.19 86 ALA A O 1
ATOM 655 N N . ALA A 1 87 ? 2.259 -7.205 -10.059 1.00 97.81 87 ALA A N 1
ATOM 656 C CA . ALA A 1 87 ? 2.299 -5.890 -9.412 1.00 97.81 87 ALA A CA 1
ATOM 657 C C . ALA A 1 87 ? 2.229 -4.732 -10.423 1.00 97.81 87 ALA A C 1
ATOM 659 O O . ALA A 1 87 ? 1.691 -3.663 -10.123 1.00 97.81 87 ALA A O 1
ATOM 660 N N . GLN A 1 88 ? 2.700 -4.943 -11.655 1.00 97.12 88 GLN A N 1
ATOM 661 C CA . GLN A 1 88 ? 2.642 -3.935 -12.720 1.00 97.12 88 GLN A CA 1
ATOM 662 C C . GLN A 1 88 ? 1.208 -3.644 -13.182 1.00 97.12 88 GLN A C 1
ATOM 664 O O . GLN A 1 88 ? 0.942 -2.567 -13.706 1.00 97.12 88 GLN A O 1
ATOM 669 N N . LYS A 1 89 ? 0.272 -4.571 -12.943 1.00 97.31 89 LYS A N 1
ATOM 670 C CA . LYS A 1 89 ? -1.152 -4.415 -13.285 1.00 97.31 89 LYS A CA 1
ATOM 671 C C . LYS A 1 89 ? -1.950 -3.658 -12.220 1.00 97.31 89 LYS A C 1
ATOM 673 O O . LYS A 1 89 ? -3.121 -3.357 -12.438 1.00 97.31 89 LYS A O 1
ATOM 678 N N . LYS A 1 90 ? -1.361 -3.412 -11.048 1.00 98.00 90 LYS A N 1
ATOM 679 C CA . LYS A 1 90 ? -2.020 -2.718 -9.937 1.00 98.00 90 LYS A CA 1
ATOM 680 C C . LYS A 1 90 ? -1.987 -1.205 -10.156 1.00 98.00 90 LYS A C 1
ATOM 682 O O . LYS A 1 90 ? -1.074 -0.688 -10.798 1.00 98.00 90 LYS A O 1
ATOM 687 N N . THR A 1 91 ? -2.965 -0.497 -9.587 1.00 98.06 91 THR A N 1
ATOM 688 C CA . THR A 1 91 ? -3.015 0.974 -9.611 1.00 98.06 91 THR A CA 1
ATOM 689 C C . THR A 1 91 ? -1.712 1.546 -9.068 1.00 98.06 91 THR A C 1
ATOM 691 O O . THR A 1 91 ? -1.240 1.115 -8.016 1.00 98.06 91 THR A O 1
ATOM 694 N N . LYS A 1 92 ? -1.130 2.517 -9.767 1.00 98.19 92 LYS A N 1
ATOM 695 C CA . LYS A 1 92 ? 0.112 3.156 -9.338 1.00 98.19 92 LYS A CA 1
ATOM 696 C C . LYS A 1 92 ? -0.202 4.372 -8.476 1.00 98.19 92 LYS A C 1
ATOM 698 O O . LYS A 1 92 ? -0.922 5.253 -8.924 1.00 98.19 92 LYS A O 1
ATOM 703 N N . VAL A 1 93 ? 0.319 4.404 -7.250 1.00 97.69 93 VAL A N 1
ATOM 704 C CA . VAL A 1 93 ? -0.014 5.420 -6.228 1.00 97.69 93 VAL A CA 1
ATOM 705 C C . VAL A 1 93 ? 1.155 6.375 -5.940 1.00 97.69 93 VAL A C 1
ATOM 707 O O . VAL A 1 93 ? 1.443 6.714 -4.794 1.00 97.69 93 VAL A O 1
ATOM 710 N N . GLY A 1 94 ? 1.866 6.789 -6.989 1.00 96.94 94 GLY A N 1
ATOM 711 C CA . GLY A 1 94 ? 3.098 7.577 -6.881 1.00 96.94 94 GLY A CA 1
ATOM 712 C C . GLY A 1 94 ? 4.353 6.712 -6.745 1.00 96.94 94 GLY A C 1
ATOM 713 O O . GLY A 1 94 ? 4.316 5.498 -6.956 1.00 96.94 94 GLY A O 1
ATOM 714 N N . THR A 1 95 ? 5.487 7.340 -6.443 1.00 97.19 95 THR A N 1
ATOM 715 C CA . THR A 1 95 ? 6.781 6.650 -6.296 1.00 97.19 95 THR A CA 1
ATOM 716 C C . THR A 1 95 ? 7.022 6.242 -4.844 1.00 97.19 95 THR A C 1
ATOM 718 O O . THR A 1 95 ? 6.347 6.707 -3.927 1.00 97.19 95 THR A O 1
ATOM 721 N N . PHE A 1 96 ? 8.020 5.397 -4.611 1.00 95.88 96 PHE A N 1
ATOM 722 C CA . PHE A 1 96 ? 8.482 5.023 -3.276 1.00 95.88 96 PHE A CA 1
ATOM 723 C C . PHE A 1 96 ? 8.878 6.238 -2.420 1.00 95.88 96 PHE A C 1
ATOM 725 O O . PHE A 1 96 ? 8.556 6.302 -1.230 1.00 95.88 96 PHE A O 1
ATOM 732 N N . TRP A 1 97 ? 9.550 7.214 -3.038 1.00 95.00 97 TRP A N 1
ATOM 733 C CA . TRP A 1 97 ? 10.026 8.432 -2.375 1.00 95.00 97 TRP A CA 1
ATOM 734 C C . TRP A 1 97 ? 8.962 9.522 -2.271 1.00 95.00 97 TRP A C 1
ATOM 736 O O . TRP A 1 97 ? 9.033 10.367 -1.377 1.00 95.00 97 TRP A O 1
ATOM 746 N N . GLN A 1 98 ? 7.984 9.504 -3.174 1.00 95.25 98 GLN A N 1
ATOM 747 C CA . GLN A 1 98 ? 6.901 10.474 -3.234 1.00 95.25 98 GLN A CA 1
ATOM 748 C C . GLN A 1 98 ? 5.575 9.764 -3.549 1.00 95.25 98 GLN A C 1
ATOM 750 O O . GLN A 1 98 ? 5.104 9.801 -4.692 1.00 95.25 98 GLN A O 1
ATOM 755 N N . PRO A 1 99 ? 4.966 9.107 -2.544 1.00 95.19 99 PRO A N 1
ATOM 756 C CA . PRO A 1 99 ? 3.624 8.568 -2.689 1.00 95.19 99 PRO A CA 1
ATOM 757 C C . PRO A 1 99 ? 2.614 9.691 -2.929 1.00 95.19 99 PRO A C 1
ATOM 759 O O . PRO A 1 99 ? 2.716 10.771 -2.340 1.00 95.19 99 PRO A O 1
ATOM 762 N N . ASP A 1 100 ? 1.622 9.422 -3.768 1.00 95.94 100 ASP A N 1
ATOM 763 C CA . ASP A 1 100 ? 0.543 10.356 -4.071 1.00 95.94 100 ASP A CA 1
ATOM 764 C C . ASP A 1 100 ? -0.673 10.060 -3.187 1.00 95.94 100 ASP A C 1
ATOM 766 O O . ASP A 1 100 ? -1.433 9.122 -3.433 1.00 95.94 100 ASP A O 1
ATOM 770 N N . THR A 1 101 ? -0.865 10.883 -2.157 1.00 95.94 101 THR A N 1
ATOM 771 C CA . THR A 1 101 ? -1.967 10.751 -1.197 1.00 95.94 101 THR A CA 1
ATOM 772 C C . THR A 1 101 ? -3.346 10.784 -1.860 1.00 95.94 101 THR A C 1
ATOM 774 O O . THR A 1 101 ? -4.236 10.054 -1.419 1.00 95.94 101 THR A O 1
ATOM 777 N N . GLU A 1 102 ? -3.550 11.583 -2.911 1.00 96.31 102 GLU A N 1
ATOM 778 C CA . GLU A 1 102 ? -4.850 11.668 -3.588 1.00 96.31 102 GLU A CA 1
ATOM 779 C C . GLU A 1 102 ? -5.154 10.366 -4.320 1.00 96.31 102 GLU A C 1
ATOM 781 O O . GLU A 1 102 ? -6.242 9.803 -4.170 1.00 96.31 102 GLU A O 1
ATOM 786 N N . THR A 1 103 ? -4.163 9.827 -5.030 1.00 97.62 103 THR A N 1
ATOM 787 C CA . THR A 1 103 ? -4.301 8.542 -5.720 1.00 97.62 103 THR A CA 1
ATOM 788 C C . THR A 1 103 ? -4.439 7.377 -4.728 1.00 97.62 103 THR A C 1
ATOM 790 O O . THR A 1 103 ? -5.233 6.462 -4.964 1.00 97.62 103 THR A O 1
ATOM 793 N N . VAL A 1 104 ? -3.754 7.424 -3.574 1.00 97.69 104 VA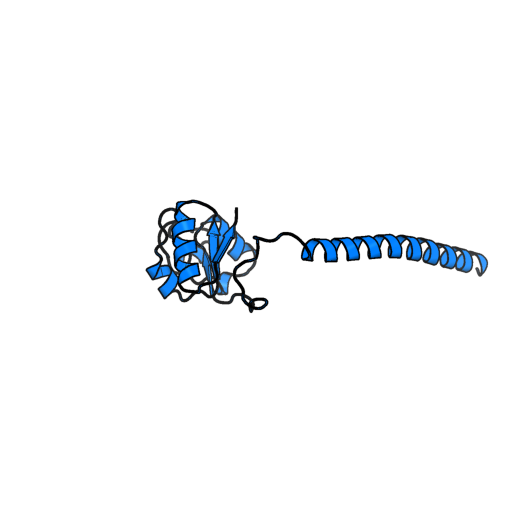L A N 1
ATOM 794 C CA . VAL A 1 104 ? -3.973 6.468 -2.469 1.00 97.69 104 VAL A CA 1
ATOM 795 C C . VAL A 1 104 ? -5.427 6.522 -1.994 1.00 97.69 104 VAL A C 1
ATOM 797 O O . VAL A 1 104 ? -6.067 5.479 -1.893 1.00 97.69 104 VAL A O 1
ATOM 800 N N . ILE A 1 105 ? -5.981 7.711 -1.744 1.00 97.31 105 ILE A N 1
ATOM 801 C CA . ILE A 1 105 ? -7.375 7.884 -1.302 1.00 97.31 105 ILE A CA 1
ATOM 802 C C . ILE A 1 105 ? -8.364 7.423 -2.381 1.00 97.31 105 ILE A C 1
ATOM 804 O O . ILE A 1 105 ? -9.332 6.721 -2.077 1.00 97.31 105 ILE A O 1
ATOM 808 N N . ALA A 1 106 ? -8.110 7.752 -3.648 1.00 97.81 106 ALA A N 1
ATOM 809 C CA . ALA A 1 106 ? -8.938 7.343 -4.781 1.00 97.81 106 ALA A CA 1
ATOM 810 C C . ALA A 1 106 ? -8.987 5.816 -4.952 1.00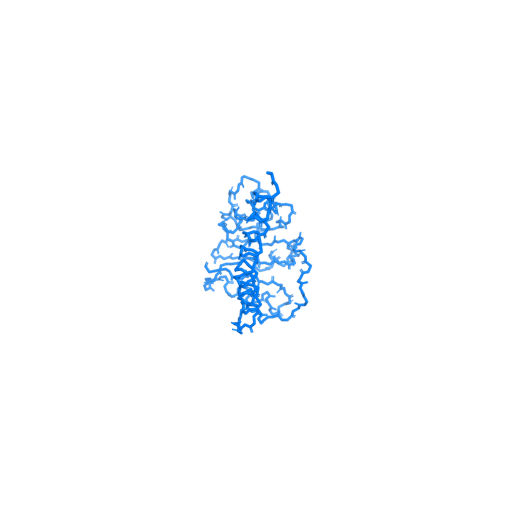 97.81 106 ALA A C 1
ATOM 812 O O . ALA A 1 106 ? -10.010 5.270 -5.375 1.00 97.81 106 ALA A O 1
ATOM 813 N N . ALA A 1 107 ? -7.922 5.108 -4.554 1.00 97.38 107 ALA A N 1
ATOM 814 C CA . ALA A 1 107 ? -7.902 3.650 -4.515 1.00 97.38 107 ALA A CA 1
ATOM 815 C C . ALA A 1 107 ? -8.828 3.058 -3.435 1.00 97.38 107 ALA A C 1
ATOM 817 O O . ALA A 1 107 ? -9.072 1.851 -3.472 1.00 97.38 107 ALA A O 1
ATOM 818 N N . LYS A 1 108 ? -9.389 3.877 -2.531 1.00 96.62 108 LYS A N 1
ATOM 819 C CA . LYS A 1 108 ? -10.303 3.506 -1.433 1.00 96.62 108 LYS A CA 1
ATOM 820 C C . LYS A 1 108 ? -9.768 2.382 -0.526 1.00 96.62 108 LYS A C 1
ATOM 822 O O . LYS A 1 108 ? -10.464 1.382 -0.350 1.00 96.62 108 LYS A O 1
ATOM 827 N N . PRO A 1 109 ? -8.542 2.486 0.014 1.00 97.44 109 PRO A N 1
ATOM 828 C CA . PRO A 1 109 ? -7.975 1.440 0.850 1.00 97.44 109 PRO A CA 1
ATOM 829 C C . PRO A 1 109 ? -8.700 1.319 2.191 1.00 97.44 109 PRO A C 1
ATOM 831 O O . PRO A 1 109 ? -9.116 2.318 2.778 1.00 97.44 109 PRO A O 1
ATOM 834 N N . ASP A 1 110 ? -8.769 0.097 2.709 1.00 95.88 110 ASP A N 1
ATOM 835 C CA . ASP A 1 110 ? -9.087 -0.175 4.115 1.00 95.88 110 ASP A CA 1
ATOM 836 C C . ASP A 1 110 ? -7.829 -0.412 4.970 1.00 95.88 110 ASP A C 1
ATOM 838 O O . ASP A 1 110 ? -7.896 -0.382 6.202 1.00 95.88 110 ASP A O 1
ATOM 842 N N . LEU A 1 111 ? -6.673 -0.579 4.322 1.00 97.44 111 LEU A N 1
ATOM 843 C CA . LEU A 1 111 ? -5.353 -0.616 4.936 1.00 97.44 111 LEU A CA 1
ATOM 844 C C . LEU A 1 111 ? -4.309 -0.009 3.992 1.00 97.44 111 LEU A C 1
ATOM 846 O O . LEU A 1 111 ? -4.223 -0.375 2.820 1.00 97.44 111 LEU A O 1
ATOM 850 N N . VAL A 1 112 ? -3.456 0.863 4.523 1.00 98.06 112 VAL A N 1
ATOM 851 C CA . VAL A 1 112 ? -2.247 1.334 3.836 1.00 98.06 112 VAL A CA 1
ATOM 852 C C . VAL A 1 112 ? -1.022 0.807 4.574 1.00 98.06 112 VAL A C 1
ATOM 854 O O . VAL A 1 112 ? -0.909 0.993 5.784 1.00 98.06 112 VAL A O 1
ATOM 857 N N . VAL A 1 113 ? -0.112 0.141 3.866 1.00 97.69 113 VAL A N 1
ATOM 858 C CA . VAL A 1 113 ? 1.132 -0.396 4.435 1.00 97.69 113 VAL A CA 1
ATOM 859 C C . VAL A 1 113 ? 2.306 0.441 3.943 1.00 97.69 113 VAL A C 1
ATOM 861 O O . VAL A 1 113 ? 2.452 0.686 2.744 1.00 97.69 113 VAL A O 1
ATOM 864 N N . THR A 1 114 ? 3.125 0.910 4.879 1.00 96.50 114 THR A N 1
ATOM 865 C CA . THR A 1 114 ? 4.200 1.884 4.639 1.00 96.50 114 THR A CA 1
ATOM 866 C C . THR A 1 114 ? 5.467 1.484 5.385 1.00 96.50 114 THR A C 1
ATOM 868 O O . THR A 1 114 ? 5.412 0.651 6.293 1.00 96.50 114 THR A O 1
ATOM 871 N N . LEU A 1 115 ? 6.597 2.091 5.030 1.00 94.75 115 LEU A N 1
ATOM 872 C CA . LEU A 1 115 ? 7.824 2.022 5.820 1.00 94.75 115 LEU A CA 1
ATOM 873 C C . LEU A 1 115 ? 7.938 3.221 6.770 1.00 94.75 115 LEU A C 1
ATOM 875 O O . LEU A 1 115 ? 7.489 4.326 6.461 1.00 94.75 115 LEU A O 1
ATOM 879 N N . GLN A 1 116 ? 8.602 3.024 7.908 1.00 91.94 116 GLN A N 1
ATOM 880 C CA . GLN A 1 116 ? 8.917 4.065 8.892 1.00 91.94 116 GLN A CA 1
ATOM 881 C C . GLN A 1 116 ? 10.082 4.955 8.428 1.00 91.94 116 GLN A C 1
ATOM 883 O O . GLN A 1 116 ? 11.107 5.078 9.096 1.00 91.94 116 GLN A O 1
ATOM 888 N N . ILE A 1 117 ? 9.913 5.593 7.271 1.00 91.69 117 ILE A N 1
ATOM 889 C CA . ILE A 1 117 ? 10.838 6.587 6.720 1.00 91.69 117 ILE A CA 1
ATOM 890 C C . ILE A 1 117 ? 10.165 7.959 6.663 1.00 91.69 117 ILE A C 1
ATOM 892 O O . ILE A 1 117 ? 8.953 8.060 6.473 1.00 91.69 117 ILE A O 1
ATOM 896 N N . GLU A 1 118 ? 10.946 9.029 6.799 1.00 88.12 118 GLU A N 1
ATOM 897 C CA . GLU A 1 118 ? 10.433 10.404 6.925 1.00 88.12 118 GLU A CA 1
ATOM 898 C C . GLU A 1 118 ? 9.501 10.825 5.778 1.00 88.12 118 GLU A C 1
ATOM 900 O O . GLU A 1 118 ? 8.501 11.515 5.993 1.00 88.12 118 GLU A O 1
ATOM 905 N N . GLN A 1 119 ? 9.791 10.388 4.552 1.00 86.81 119 GLN A N 1
ATOM 906 C CA . GLN A 1 119 ? 8.974 10.673 3.373 1.00 86.81 119 GLN A CA 1
ATOM 907 C C . GLN A 1 119 ? 7.572 10.062 3.493 1.00 86.81 119 GLN A C 1
ATOM 909 O O . GLN A 1 119 ? 6.579 10.742 3.235 1.00 86.81 119 GLN A O 1
ATOM 914 N N . GLN A 1 120 ? 7.486 8.802 3.922 1.00 90.94 120 GLN A N 1
ATOM 915 C CA . GLN A 1 120 ? 6.220 8.075 4.037 1.00 90.94 120 GLN A CA 1
ATOM 916 C C . GLN A 1 120 ? 5.484 8.388 5.338 1.00 90.94 120 GLN A C 1
ATOM 918 O O . GLN A 1 120 ? 4.257 8.350 5.361 1.00 90.94 120 GLN A O 1
ATOM 923 N N . LYS A 1 121 ? 6.200 8.799 6.391 1.00 92.06 121 LYS A N 1
ATOM 924 C CA . LYS A 1 121 ? 5.613 9.235 7.661 1.00 92.06 121 LYS A CA 1
ATOM 925 C C . LYS A 1 121 ? 4.633 10.393 7.476 1.00 92.06 121 LYS A C 1
ATOM 927 O O . LYS A 1 121 ? 3.535 10.350 8.014 1.00 92.06 121 LYS A O 1
ATOM 932 N N . ARG A 1 122 ? 4.968 11.388 6.644 1.00 90.81 122 ARG A N 1
ATOM 933 C CA . ARG A 1 122 ? 4.050 12.507 6.347 1.00 90.81 122 ARG A CA 1
ATOM 934 C C . ARG A 1 122 ? 2.750 12.044 5.687 1.00 90.81 122 ARG A C 1
ATOM 936 O O . ARG A 1 122 ? 1.677 12.551 6.016 1.00 90.81 122 ARG A O 1
ATOM 943 N N . VAL A 1 123 ? 2.846 11.084 4.768 1.00 92.75 123 VAL A N 1
ATOM 944 C CA . VAL A 1 123 ? 1.685 10.490 4.091 1.00 92.75 123 VAL A CA 1
ATOM 945 C C . VAL A 1 123 ? 0.860 9.677 5.089 1.00 92.75 123 VAL A C 1
ATOM 947 O O . VAL A 1 123 ? -0.347 9.879 5.186 1.00 92.75 123 VAL A O 1
ATOM 950 N N . ALA A 1 124 ? 1.513 8.834 5.892 1.00 93.69 124 ALA A N 1
ATOM 951 C CA . ALA A 1 124 ? 0.886 8.042 6.946 1.00 93.69 124 ALA A CA 1
ATOM 952 C C . ALA A 1 124 ? 0.135 8.920 7.960 1.00 93.69 124 ALA A C 1
ATOM 954 O O . ALA A 1 124 ? -1.037 8.673 8.236 1.00 93.69 124 ALA A O 1
ATOM 955 N N . ASP A 1 125 ? 0.767 9.983 8.459 1.00 93.69 125 ASP A N 1
ATOM 956 C CA . ASP A 1 125 ? 0.159 10.930 9.396 1.00 93.69 125 ASP A CA 1
ATOM 957 C C . ASP A 1 125 ? -1.056 11.631 8.783 1.00 93.69 125 ASP A C 1
ATOM 959 O O . ASP A 1 125 ? -2.070 11.826 9.455 1.00 93.69 125 ASP A O 1
ATOM 963 N N . SER A 1 126 ? -0.973 12.008 7.506 1.00 93.12 126 SER A N 1
ATOM 964 C CA . SER A 1 126 ? -2.085 12.644 6.792 1.00 93.12 126 SER A CA 1
ATOM 965 C C . SER A 1 126 ? -3.264 11.681 6.634 1.00 93.12 126 SER A C 1
ATOM 967 O O . SER A 1 126 ? -4.393 12.027 6.973 1.00 93.12 126 SER A O 1
ATOM 969 N N . LEU A 1 127 ? -3.005 10.447 6.199 1.00 94.75 127 LEU A N 1
ATOM 970 C CA . LEU A 1 127 ? -4.020 9.403 6.041 1.00 94.75 127 LEU A CA 1
ATOM 971 C C . LEU A 1 127 ? -4.669 9.017 7.378 1.00 94.75 127 LEU A C 1
ATOM 973 O O . LEU A 1 127 ? -5.893 8.892 7.446 1.00 94.75 127 LEU A O 1
ATOM 977 N N . ASN A 1 128 ? -3.880 8.913 8.450 1.00 94.06 128 ASN A N 1
ATOM 978 C CA . ASN A 1 128 ? -4.384 8.660 9.802 1.00 94.06 128 ASN A CA 1
ATOM 979 C C . ASN A 1 128 ? -5.344 9.767 10.264 1.00 94.06 128 ASN A C 1
ATOM 981 O O . ASN A 1 128 ? -6.410 9.466 10.801 1.00 94.06 128 ASN A O 1
ATOM 985 N N . ARG A 1 129 ? -5.021 11.048 10.014 1.00 93.25 129 ARG A N 1
ATOM 986 C CA . ARG A 1 129 ? -5.921 12.179 10.332 1.00 93.25 129 ARG A CA 1
ATOM 987 C C . ARG A 1 129 ? -7.232 12.134 9.546 1.00 93.25 129 ARG A C 1
ATOM 989 O O . ARG A 1 129 ? -8.248 12.603 10.046 1.00 93.25 129 ARG A O 1
ATOM 996 N N . LEU A 1 130 ? -7.213 11.563 8.343 1.00 93.50 130 LEU A N 1
ATOM 997 C CA . LEU A 1 130 ? -8.399 11.354 7.507 1.00 93.50 130 LEU A CA 1
ATOM 998 C C . LEU A 1 130 ? -9.182 10.079 7.880 1.00 93.50 130 LEU A C 1
ATOM 1000 O O . LEU A 1 130 ? -10.201 9.786 7.259 1.00 93.50 130 LEU A O 1
ATOM 1004 N N . GLY A 1 131 ? -8.732 9.328 8.890 1.00 92.62 131 GLY A N 1
ATOM 1005 C CA . GLY A 1 131 ? -9.414 8.137 9.397 1.00 92.62 131 GLY A CA 1
ATOM 1006 C C . GLY A 1 131 ? -9.081 6.838 8.659 1.00 92.62 131 GLY A C 1
ATOM 1007 O O . GLY A 1 131 ? -9.753 5.829 8.890 1.00 92.62 131 GLY A O 1
ATOM 1008 N N . TYR A 1 132 ? -8.061 6.832 7.796 1.00 94.50 132 TYR A N 1
ATOM 1009 C CA . TYR A 1 13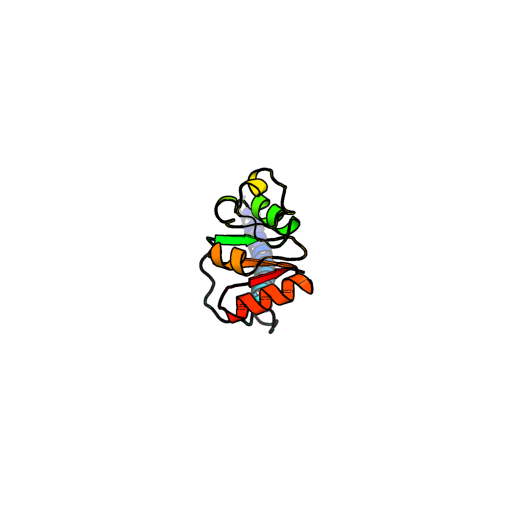2 ? -7.546 5.600 7.198 1.00 94.50 132 TYR A CA 1
ATOM 1010 C C . TYR A 1 132 ? -6.694 4.828 8.200 1.00 94.50 132 TYR A C 1
ATOM 1012 O O . TYR A 1 132 ? -5.982 5.405 9.019 1.00 94.50 132 TYR A O 1
ATOM 1020 N N . ARG A 1 133 ? -6.729 3.499 8.099 1.00 94.81 133 ARG A N 1
ATOM 1021 C CA . ARG A 1 133 ? -5.841 2.625 8.862 1.00 94.81 133 ARG A CA 1
ATOM 1022 C C . ARG A 1 133 ? -4.494 2.530 8.153 1.00 94.81 133 ARG A C 1
ATOM 1024 O O . ARG A 1 133 ? -4.428 2.066 7.014 1.00 94.81 133 ARG A O 1
ATOM 1031 N N . VAL A 1 134 ? -3.428 2.904 8.851 1.00 95.38 134 VAL A N 1
ATOM 1032 C CA . VAL A 1 134 ? -2.059 2.813 8.336 1.00 95.38 134 VAL A CA 1
ATOM 1033 C C . VAL A 1 134 ? -1.222 1.881 9.209 1.00 95.38 134 VAL A C 1
ATOM 1035 O O . VAL A 1 134 ? -1.216 2.005 10.432 1.00 95.38 134 VAL A O 1
ATOM 1038 N N . LEU A 1 135 ? -0.508 0.947 8.582 1.00 95.19 135 LEU A N 1
ATOM 1039 C CA . LEU A 1 135 ? 0.489 0.088 9.215 1.00 95.19 135 LEU A CA 1
ATOM 1040 C C . LEU A 1 135 ? 1.881 0.519 8.740 1.00 95.19 135 LEU A C 1
ATOM 1042 O O . LEU A 1 135 ? 2.206 0.380 7.563 1.00 95.19 135 LEU A O 1
ATOM 1046 N N . ALA A 1 136 ? 2.697 1.052 9.649 1.00 93.44 136 ALA A N 1
ATOM 1047 C CA . ALA A 1 136 ? 4.061 1.484 9.352 1.00 93.44 136 ALA A CA 1
ATOM 1048 C C . ALA A 1 136 ? 5.079 0.469 9.891 1.00 93.44 136 ALA A C 1
ATOM 1050 O O . ALA A 1 136 ? 5.180 0.276 11.105 1.00 93.44 136 ALA A O 1
ATOM 1051 N N . LEU A 1 137 ? 5.828 -0.163 8.988 1.00 90.81 137 LEU A N 1
ATOM 1052 C CA . LEU A 1 137 ? 6.814 -1.206 9.275 1.00 90.81 137 LEU A CA 1
ATOM 1053 C C . LEU A 1 137 ? 8.235 -0.629 9.277 1.00 90.81 137 LEU A C 1
ATOM 1055 O O . LEU A 1 137 ? 8.523 0.312 8.541 1.00 90.81 137 LEU A O 1
ATOM 1059 N N . LYS A 1 138 ? 9.099 -1.157 10.142 1.00 83.19 138 LYS A N 1
ATOM 1060 C CA . LYS A 1 138 ? 10.472 -0.674 10.329 1.00 83.19 138 LYS A CA 1
ATOM 1061 C C . LYS A 1 138 ? 11.462 -1.402 9.430 1.00 83.19 138 LYS A C 1
ATOM 1063 O O . LYS A 1 138 ? 11.255 -2.616 9.215 1.00 83.19 138 LYS A O 1
#

InterPro domains:
  IPR002491 ABC transporter periplasmic binding domain [PF01497] (54-114)
  IPR002491 ABC transporter periplasmic binding domain [PS50983] (53-138)
  IPR050902 ABC Transporter Solute-Binding [PTHR30535] (44-137)

Radius of gyration: 23.47 Å; chains: 1; bounding box: 23×71×49 Å

Secondary structure (DSSP, 8-state):
-HHHHHHHHHHHHHHHHHHHHHHHHHHHHHHHHSS--TTSS-S--SS----SSEEE-SHHHHHHHHHTT-GGGEEEE-TT---SGGGGGSEE-B-SSSB-HHHHHHT--SEEEEESSHHHHHHHHHHHHTT--EEEE-

Sequence (138 aa):
IIMKKLLFLIFAIVVGAAGFIVFSRYKNLLNSLDGTNGDFFASSKAPPNEPQRIVSLAPNLTEILFALGLDDKIAGVTLDSDYPPAAQKKTKVGTFWQPDTETVIAAKPDLVVTLQIEQQKRVADSLNRLGYRVLALK

Organism: NCBI:txid412755

Foldseek 3Di:
DVVVVVVVVVVCVVCVVVVVVVVVVVVVVVVVVVPDDPPPPPDDDDPDDDWQAEEELDQVVVQVCVVVVVLNNYQEYAPPNPPPVSNVVHHHQYHSQAGNLVSVVVSVTQEYEHEPDPSVVVSQVVCVVVVHHYHYHD